Protein AF-A0A3B8SLY8-F1 (afdb_monomer_lite)

Secondary structure (DSSP, 8-state):
--EEEEEEEEEEEEEETTEEEEEEEEEEEEEETT-

Radius of gyration: 13.88 Å; chains: 1; bounding box: 28×10×36 Å

Foldseek 3Di:
DAWDDWDFQDWDWDDDPVDIDTPDGGDTDIDDPPD

pLDDT: mean 95.04, std 4.47, range [79.25, 98.19]

Sequence (35 aa):
MESILKIDKIEKYYGSRSSLTKAIDNLSFEVDKGE

Structure (mmCIF, N/CA/C/O backbone):
data_AF-A0A3B8SLY8-F1
#
_entry.id   AF-A0A3B8SLY8-F1
#
loop_
_atom_site.group_PDB
_atom_site.id
_atom_site.type_symbol
_atom_site.label_atom_id
_atom_site.label_alt_id
_atom_site.label_comp_id
_atom_site.label_asym_id
_atom_site.label_entity_id
_atom_site.label_seq_id
_atom_site.pdbx_PDB_ins_code
_atom_site.Cartn_x
_atom_site.Cartn_y
_atom_site.Cartn_z
_atom_site.occupancy
_atom_site.B_iso_or_equiv
_atom_site.auth_seq_id
_atom_site.auth_comp_id
_atom_site.auth_asym_id
_atom_site.auth_atom_id
_atom_site.pdbx_PDB_model_num
ATOM 1 N N . MET A 1 1 ? -16.079 4.095 17.073 1.00 79.25 1 MET A N 1
ATOM 2 C CA . MET A 1 1 ? -14.664 3.764 17.311 1.00 79.25 1 MET A CA 1
ATOM 3 C C . MET A 1 1 ? -13.822 4.943 16.850 1.00 79.25 1 MET A C 1
ATOM 5 O O . MET A 1 1 ? -14.334 5.778 16.114 1.00 79.25 1 MET A O 1
ATOM 9 N N . GLU A 1 2 ? -12.616 5.097 17.392 1.00 94.06 2 GLU A N 1
ATOM 10 C CA . GLU A 1 2 ? -11.684 6.163 16.999 1.00 94.06 2 GLU A CA 1
ATOM 11 C C . GLU A 1 2 ? -10.830 5.642 15.838 1.00 94.06 2 GLU A C 1
ATOM 13 O O . GLU A 1 2 ? -10.086 4.684 16.038 1.00 94.06 2 GLU A O 1
ATOM 18 N N . SER A 1 3 ? -10.942 6.256 14.659 1.00 94.56 3 SER A N 1
ATOM 19 C CA . SER A 1 3 ? -10.111 5.933 13.494 1.00 94.56 3 SER A CA 1
ATOM 20 C C . SER A 1 3 ? -8.691 6.443 13.713 1.00 94.56 3 SER A C 1
ATOM 22 O O . SER A 1 3 ? -8.482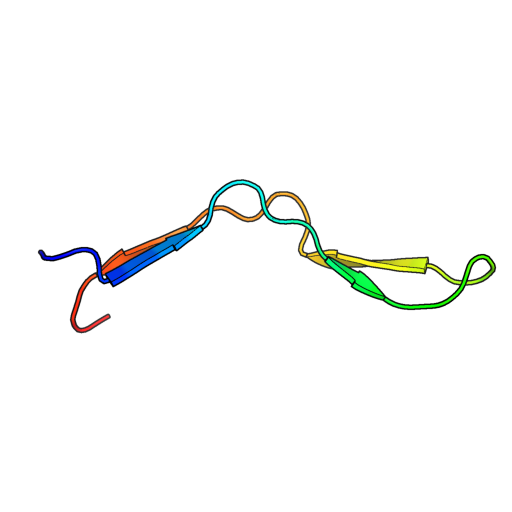 7.622 14.014 1.00 94.56 3 SER A O 1
ATOM 24 N N . ILE A 1 4 ? -7.717 5.543 13.601 1.00 97.25 4 ILE A N 1
ATOM 25 C CA . ILE A 1 4 ? -6.299 5.833 13.865 1.00 97.25 4 ILE A CA 1
ATOM 26 C C . ILE A 1 4 ? -5.459 5.876 12.592 1.00 97.25 4 ILE A C 1
ATOM 28 O O . ILE A 1 4 ? -4.373 6.456 12.589 1.00 97.25 4 ILE A O 1
ATOM 32 N N . LEU A 1 5 ? -5.950 5.283 11.505 1.00 97.25 5 LEU A N 1
ATOM 33 C CA . LEU A 1 5 ? -5.295 5.310 10.207 1.00 97.25 5 LEU A CA 1
ATOM 34 C C . LEU A 1 5 ? -6.351 5.339 9.116 1.00 97.25 5 LEU A C 1
ATOM 36 O O . LEU A 1 5 ? -7.229 4.487 9.063 1.00 97.25 5 LEU A O 1
ATOM 40 N N . LYS A 1 6 ? -6.203 6.284 8.196 1.00 97.00 6 LYS A N 1
ATOM 41 C CA . LYS A 1 6 ? -6.998 6.349 6.979 1.00 97.00 6 LYS A CA 1
ATOM 42 C C . LYS A 1 6 ? -6.068 6.461 5.793 1.00 97.00 6 LYS A C 1
ATOM 44 O O . LYS A 1 6 ? -5.211 7.345 5.760 1.00 97.00 6 LYS A O 1
ATOM 49 N N . ILE A 1 7 ? -6.253 5.584 4.819 1.00 96.94 7 ILE A N 1
ATOM 50 C CA . ILE A 1 7 ? -5.517 5.627 3.563 1.00 96.94 7 ILE A CA 1
ATOM 51 C C . ILE A 1 7 ? -6.501 5.566 2.409 1.00 96.94 7 ILE A C 1
ATOM 53 O O . ILE A 1 7 ? -7.449 4.784 2.433 1.00 96.94 7 ILE A O 1
ATOM 57 N N . ASP A 1 8 ? -6.282 6.415 1.409 1.00 97.88 8 ASP A N 1
ATOM 58 C CA . ASP A 1 8 ? -7.176 6.543 0.265 1.00 97.88 8 ASP A CA 1
ATOM 59 C C . ASP A 1 8 ? -6.402 6.457 -1.048 1.00 97.88 8 ASP A C 1
ATOM 61 O O . ASP A 1 8 ? -5.447 7.206 -1.264 1.00 97.88 8 ASP A O 1
ATOM 65 N N . LYS A 1 9 ? -6.835 5.527 -1.904 1.00 97.50 9 LYS A 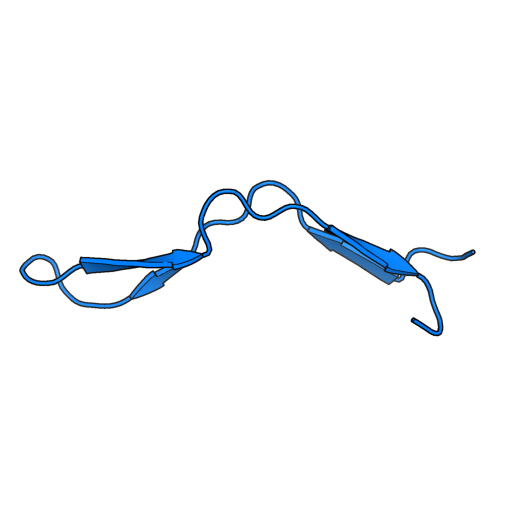N 1
ATOM 66 C CA . LYS A 1 9 ? -6.377 5.292 -3.278 1.00 97.50 9 LYS A CA 1
ATOM 67 C C . LYS A 1 9 ? -4.864 5.307 -3.424 1.00 97.50 9 LYS A C 1
ATOM 69 O O . LYS A 1 9 ? -4.323 5.889 -4.364 1.00 97.50 9 LYS A O 1
ATOM 74 N N . ILE A 1 10 ? -4.165 4.672 -2.489 1.00 97.75 10 ILE A N 1
ATOM 75 C CA . ILE A 1 10 ? -2.713 4.625 -2.565 1.00 97.75 10 ILE A CA 1
ATOM 76 C C . ILE A 1 10 ? -2.266 3.669 -3.660 1.00 97.75 10 ILE A C 1
ATOM 78 O O . ILE A 1 10 ? -2.854 2.610 -3.890 1.00 97.75 10 ILE A O 1
ATOM 82 N N . GLU A 1 11 ? -1.162 4.041 -4.290 1.00 98.12 11 GLU A N 1
ATOM 83 C CA . GLU A 1 11 ? -0.450 3.211 -5.241 1.00 98.12 11 GLU A CA 1
ATOM 84 C C . GLU A 1 11 ? 1.017 3.130 -4.834 1.00 98.12 11 GLU A C 1
ATOM 86 O O . GLU A 1 11 ? 1.611 4.101 -4.353 1.00 98.12 11 GLU A O 1
ATOM 91 N N . LYS A 1 12 ? 1.633 1.971 -5.049 1.00 97.38 12 LYS A N 1
ATOM 92 C CA . LYS A 1 12 ? 3.067 1.796 -4.826 1.00 97.38 12 LYS A CA 1
ATOM 93 C C . LYS A 1 12 ? 3.676 1.025 -5.971 1.00 97.38 12 LYS A C 1
ATOM 95 O O . LYS A 1 12 ? 3.211 -0.056 -6.319 1.00 97.38 12 LYS A O 1
ATOM 100 N N . TYR A 1 13 ? 4.772 1.560 -6.486 1.00 96.56 13 TYR A N 1
ATOM 101 C CA . TYR A 1 13 ? 5.551 0.957 -7.551 1.00 96.56 13 TYR A CA 1
ATOM 102 C C . TYR A 1 13 ? 6.960 0.636 -7.052 1.00 96.56 13 TYR A C 1
ATOM 104 O O . TYR A 1 13 ? 7.544 1.399 -6.278 1.00 96.56 13 TYR A O 1
ATOM 112 N N . TYR A 1 14 ? 7.501 -0.490 -7.504 1.00 96.56 14 TYR A N 1
ATOM 113 C CA . TYR A 1 14 ? 8.886 -0.901 -7.294 1.00 96.56 14 TYR A CA 1
ATOM 114 C C . TYR A 1 14 ? 9.547 -1.233 -8.629 1.00 96.56 14 TYR A C 1
ATOM 116 O O . TYR A 1 14 ? 8.877 -1.631 -9.580 1.00 96.56 14 TYR A O 1
ATOM 124 N N . GLY A 1 15 ? 10.873 -1.110 -8.665 1.00 93.94 15 GLY A N 1
ATOM 125 C CA . GLY A 1 15 ? 11.693 -1.473 -9.815 1.00 93.94 15 GLY A CA 1
ATOM 126 C C . GLY A 1 15 ? 12.248 -0.272 -10.580 1.00 93.94 15 GLY A C 1
ATOM 127 O O . GLY A 1 15 ? 12.201 0.868 -10.118 1.00 93.94 15 GLY A O 1
ATOM 128 N N . SER A 1 16 ? 12.848 -0.551 -11.733 1.00 88.88 16 SER A N 1
ATOM 129 C CA . SER A 1 16 ? 13.482 0.437 -12.610 1.00 88.88 16 SER A CA 1
ATOM 130 C C . SER A 1 16 ? 12.650 0.627 -13.881 1.00 88.88 16 SER A C 1
ATOM 132 O O . SER A 1 16 ? 11.683 -0.088 -14.119 1.00 88.88 16 SER A O 1
ATOM 134 N N . ARG A 1 17 ? 13.014 1.587 -14.742 1.00 80.31 17 ARG A N 1
ATOM 135 C CA . ARG A 1 17 ? 12.239 1.878 -15.968 1.00 80.31 17 ARG A CA 1
ATOM 136 C C . ARG A 1 17 ? 12.023 0.658 -16.877 1.00 80.31 17 ARG A C 1
ATOM 138 O O . ARG A 1 17 ? 11.039 0.633 -17.601 1.00 80.31 17 ARG A O 1
ATOM 145 N N . SER A 1 18 ? 12.929 -0.320 -16.859 1.00 90.31 18 SER A N 1
ATOM 146 C CA . SER A 1 18 ? 12.840 -1.542 -17.670 1.00 90.31 18 SER A CA 1
ATOM 147 C C . SER A 1 18 ? 12.074 -2.686 -17.000 1.00 90.31 18 SER A C 1
ATOM 149 O O . SER A 1 18 ? 11.768 -3.672 -17.662 1.00 90.31 18 SER A O 1
ATOM 151 N N . SER A 1 19 ? 11.772 -2.582 -15.705 1.00 90.06 19 SER A N 1
ATOM 152 C CA . SER A 1 19 ? 10.986 -3.566 -14.963 1.00 90.06 19 SER A CA 1
ATOM 153 C C . SER A 1 19 ? 10.294 -2.856 -13.807 1.00 90.06 19 SER A C 1
ATOM 155 O O . SER A 1 19 ? 10.913 -2.582 -12.777 1.00 90.06 19 SER A O 1
ATOM 157 N N . LEU A 1 20 ? 9.029 -2.502 -14.030 1.00 95.31 20 LEU A N 1
ATOM 158 C CA . LEU A 1 20 ? 8.187 -1.790 -13.082 1.00 95.31 20 LEU A CA 1
ATOM 159 C C . LEU A 1 20 ? 7.086 -2.728 -12.596 1.00 95.31 20 LEU A C 1
ATOM 161 O O . LEU A 1 20 ? 6.303 -3.240 -13.395 1.00 95.31 20 LEU A O 1
ATOM 165 N N . THR A 1 21 ? 6.989 -2.893 -11.285 1.00 96.06 21 THR A N 1
ATOM 166 C CA . THR A 1 21 ? 5.921 -3.656 -10.643 1.00 96.06 21 THR A CA 1
ATOM 167 C C . THR A 1 21 ? 5.062 -2.709 -9.827 1.00 96.06 21 THR A C 1
ATOM 169 O O . THR A 1 21 ? 5.56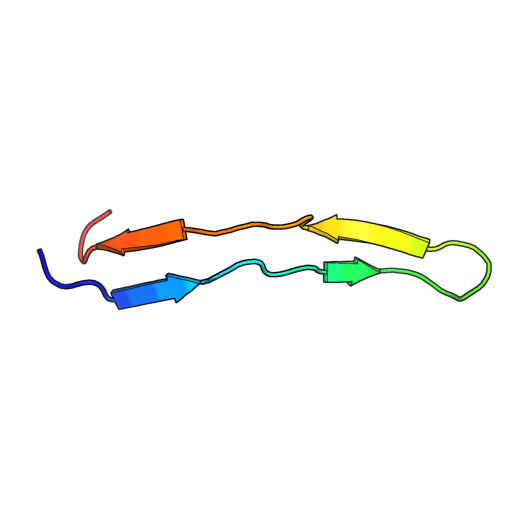1 -2.043 -8.918 1.00 96.06 21 THR A O 1
ATOM 172 N N . LYS A 1 22 ? 3.759 -2.674 -10.113 1.00 96.44 22 LYS A N 1
ATOM 173 C CA . LYS A 1 22 ? 2.771 -2.034 -9.243 1.00 96.44 22 LYS A CA 1
ATOM 174 C C . LYS A 1 22 ? 2.450 -3.003 -8.099 1.00 96.44 22 LYS A C 1
ATOM 176 O O . LYS A 1 22 ? 1.792 -4.013 -8.308 1.00 96.44 22 LYS A O 1
ATOM 181 N N . ALA A 1 23 ? 2.985 -2.733 -6.912 1.00 96.62 23 ALA A N 1
ATOM 182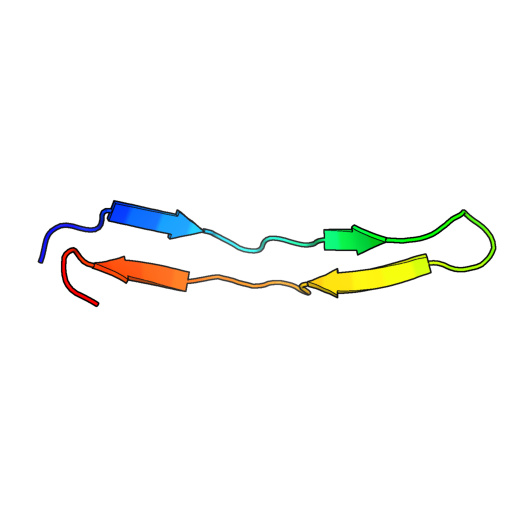 C CA . ALA A 1 23 ? 2.811 -3.572 -5.726 1.00 96.62 23 ALA A CA 1
ATOM 183 C C . ALA A 1 23 ? 1.556 -3.234 -4.917 1.00 96.62 23 ALA A C 1
ATOM 185 O O . ALA A 1 23 ? 1.053 -4.090 -4.200 1.00 96.62 23 ALA A O 1
ATOM 186 N N . ILE A 1 24 ? 1.062 -1.999 -5.020 1.00 97.69 24 ILE A N 1
ATOM 187 C CA . ILE A 1 24 ? -0.228 -1.593 -4.457 1.00 97.69 24 ILE A CA 1
ATOM 188 C C . ILE A 1 24 ? -0.980 -0.844 -5.552 1.00 97.69 24 ILE A C 1
ATOM 190 O O . ILE A 1 24 ? -0.403 0.053 -6.172 1.00 97.69 24 ILE A O 1
ATOM 194 N N . ASP A 1 25 ? -2.237 -1.223 -5.783 1.00 97.69 25 ASP A N 1
ATOM 195 C CA . ASP A 1 25 ? -3.117 -0.626 -6.786 1.00 97.69 25 ASP A CA 1
ATOM 196 C C . ASP A 1 25 ? -4.420 -0.146 -6.147 1.00 97.69 25 ASP A C 1
ATOM 198 O O . ASP A 1 25 ? -5.170 -0.959 -5.607 1.00 97.69 25 ASP A O 1
ATOM 202 N N . ASN A 1 26 ? -4.668 1.166 -6.207 1.00 97.81 26 ASN A N 1
ATOM 203 C CA . ASN A 1 26 ? -5.902 1.825 -5.774 1.00 97.81 26 ASN A CA 1
ATOM 204 C C . ASN A 1 26 ? -6.456 1.321 -4.421 1.00 97.81 26 ASN A C 1
ATOM 206 O O . ASN A 1 26 ? -7.652 1.059 -4.279 1.00 97.81 26 ASN A O 1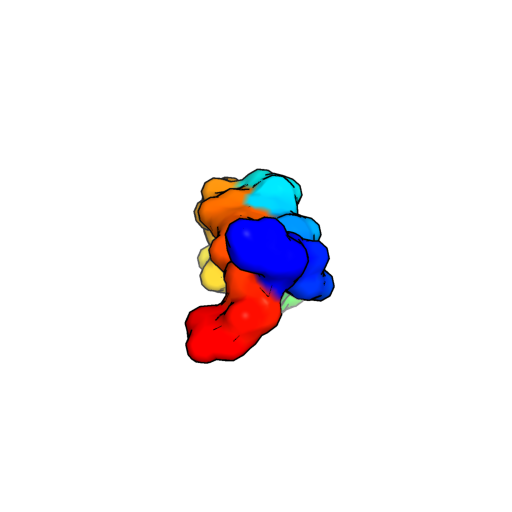
ATOM 210 N N . LEU A 1 27 ? -5.581 1.166 -3.424 1.00 97.69 27 LEU A N 1
ATOM 211 C CA . LEU A 1 27 ? -5.965 0.643 -2.114 1.00 97.69 27 LEU A CA 1
ATOM 212 C C . LEU A 1 27 ? -6.504 1.773 -1.224 1.00 97.69 27 LEU A C 1
ATOM 214 O O . LEU A 1 27 ? -5.803 2.756 -0.979 1.00 97.69 27 LEU A O 1
ATOM 218 N N . SER A 1 28 ? -7.716 1.592 -0.697 1.00 98.19 28 SER A N 1
ATOM 219 C CA . SER A 1 28 ? -8.312 2.449 0.335 1.00 98.19 28 SER A CA 1
ATOM 220 C C . SER A 1 28 ? -8.745 1.596 1.522 1.00 98.19 28 SER A C 1
ATOM 222 O O . SER A 1 28 ? -9.406 0.576 1.330 1.00 98.19 28 SER A O 1
ATOM 224 N N . PHE A 1 29 ? -8.399 2.017 2.737 1.00 97.12 29 PHE A N 1
ATOM 225 C CA . PHE A 1 29 ? -8.920 1.422 3.965 1.00 97.12 29 PHE A CA 1
ATOM 226 C C . PHE A 1 29 ? -8.812 2.382 5.149 1.00 97.12 29 PHE A C 1
ATOM 228 O O . PHE A 1 29 ? -8.112 3.398 5.110 1.00 97.12 29 PHE A O 1
ATOM 235 N N . GLU A 1 30 ? -9.522 2.032 6.209 1.00 97.94 30 GLU A N 1
ATOM 236 C CA . GLU A 1 30 ? -9.542 2.727 7.484 1.00 97.94 30 GLU A CA 1
ATOM 237 C C . GLU A 1 30 ? -9.305 1.689 8.583 1.00 97.94 30 GLU A C 1
ATOM 239 O O . GLU A 1 30 ? -9.726 0.544 8.430 1.00 97.94 30 GLU A O 1
ATOM 244 N N . VAL A 1 31 ? -8.562 2.062 9.622 1.00 97.12 31 VAL A N 1
ATOM 245 C CA . VAL A 1 31 ? -8.287 1.208 10.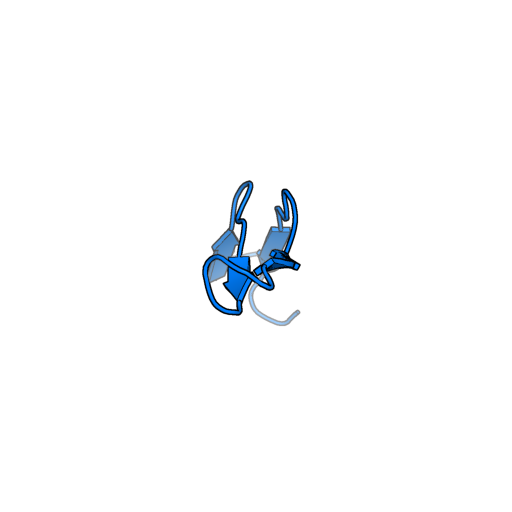781 1.00 97.12 31 VAL A CA 1
ATOM 246 C C . VAL A 1 31 ? -8.790 1.920 12.015 1.00 97.12 31 VAL A C 1
ATOM 248 O O . VAL A 1 31 ? -8.359 3.043 12.314 1.00 97.12 31 VAL A O 1
ATOM 251 N N . ASP A 1 32 ? -9.659 1.239 12.744 1.00 97.50 32 ASP A N 1
ATOM 252 C CA . ASP A 1 32 ? -10.140 1.688 14.035 1.00 97.50 32 ASP A CA 1
ATOM 253 C C . ASP A 1 32 ? -9.208 1.243 15.168 1.00 97.50 32 ASP A C 1
ATOM 255 O O . ASP A 1 32 ? -8.494 0.242 15.111 1.00 97.50 32 ASP A O 1
ATOM 259 N N . LYS A 1 33 ? -9.203 2.006 16.259 1.00 96.56 33 LYS A N 1
ATOM 260 C CA . LYS A 1 33 ? -8.423 1.682 17.454 1.00 96.56 33 LYS A CA 1
ATOM 261 C C . LYS A 1 33 ? -8.845 0.327 18.036 1.00 96.56 33 LYS A C 1
ATOM 263 O O . LYS A 1 33 ? -9.900 0.232 18.664 1.00 96.56 33 LYS A O 1
ATOM 268 N N . GLY A 1 34 ? -7.972 -0.673 17.906 1.00 94.00 34 GLY A N 1
ATOM 269 C CA . GLY A 1 34 ? -8.167 -2.028 18.432 1.00 94.00 34 GLY A CA 1
ATOM 270 C C . GLY A 1 34 ? -8.483 -3.101 17.382 1.00 94.00 34 GLY A C 1
ATOM 271 O O . GLY A 1 34 ? -8.646 -4.253 17.783 1.00 94.00 34 GLY A O 1
ATOM 272 N N . GLU A 1 35 ? -8.564 -2.740 16.096 1.00 90.94 35 GLU A N 1
ATOM 273 C CA . GLU A 1 35 ? -8.486 -3.683 14.962 1.00 90.94 35 GLU A CA 1
ATOM 274 C C . GLU A 1 35 ? -7.056 -4.169 14.678 1.00 90.94 35 GLU A C 1
ATOM 276 O O . GLU A 1 35 ? -6.086 -3.446 15.020 1.00 90.94 35 GLU A O 1
#